Protein AF-A0A1N7G283-F1 (afdb_monomer_lite)

Organism: NCBI:txid588898

Foldseek 3Di:
DDDDDPPPPPPPPPPPDDQQWDWDQDPNWIKIWGQDPPRDIWIWTFPFKFQQLLVCQDPQFQWKQDPNAIWGWHQDPVVQWIFTADPPPGTPDIHHRRGGHPDIITGIGTDDDDDVCVVPPDPPDDDDD

Sequence (129 aa):
MASSDSHGATRHVEQSTLPEWRAYEIAGETIVAHNVPEGLVVCYRVVGATRNARALASSSVDAVLYDGTLVEPFYDDSTGAIRLQHTYAGIRGRLTPAEWLEESVVKLQRCERVSLSDHFGSMGGGHDV

Radius of gyration: 22.63 Å; chains: 1; bounding box: 58×62×77 Å

pLDDT: mean 80.33, std 20.77, range [36.19, 97.81]

Secondary structure (DSSP, 8-state):
-------------------SEEEEEETTEEEEEEE-GGG-EEEEEEEEEEEEGGGGGSTT-SEEEETTEEEEEEEETTTTEEEEEETTTEEEEEE-TT-EEEEEEEEEEEPP---THHHHSSS------

Structure (mmCIF, N/CA/C/O backbone):
data_AF-A0A1N7G283-F1
#
_entry.id   AF-A0A1N7G283-F1
#
loop_
_atom_site.group_PDB
_atom_site.id
_atom_site.type_symbol
_atom_site.label_atom_id
_atom_site.label_alt_id
_atom_site.label_comp_id
_atom_site.label_asym_id
_atom_site.label_entity_id
_atom_site.label_seq_id
_atom_site.pdbx_PDB_ins_code
_atom_site.Cartn_x
_atom_site.Cartn_y
_atom_site.Cartn_z
_atom_site.occupancy
_atom_site.B_iso_or_equiv
_atom_site.auth_seq_id
_atom_si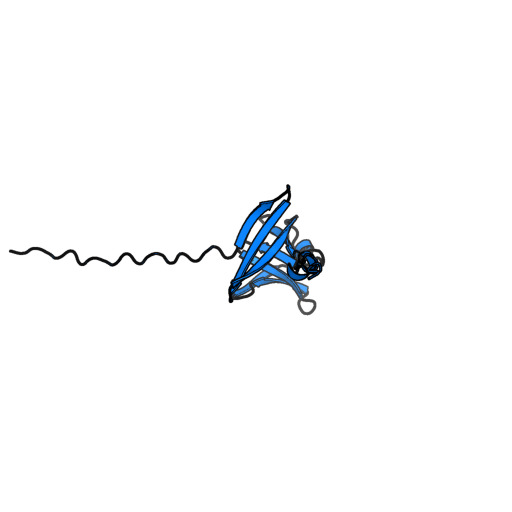te.auth_comp_id
_atom_site.auth_asym_id
_atom_site.auth_atom_id
_atom_site.pdbx_PDB_model_num
ATOM 1 N N . MET A 1 1 ? -39.066 -17.034 -47.993 1.00 42.97 1 MET A N 1
ATOM 2 C CA . MET A 1 1 ? -37.636 -17.312 -48.258 1.00 42.97 1 MET A CA 1
ATOM 3 C C . MET A 1 1 ? -36.972 -15.950 -48.416 1.00 42.97 1 MET A C 1
ATOM 5 O O . MET A 1 1 ? -37.371 -15.243 -49.321 1.00 42.97 1 MET A O 1
ATOM 9 N N . ALA A 1 2 ? -36.125 -15.434 -47.532 1.00 36.38 2 ALA A N 1
ATOM 10 C CA . ALA A 1 2 ? -35.159 -16.068 -46.646 1.00 36.38 2 ALA A CA 1
ATOM 11 C C . ALA A 1 2 ? -35.342 -15.637 -45.179 1.00 36.38 2 ALA A C 1
ATOM 13 O O . ALA A 1 2 ? -35.593 -14.469 -44.893 1.00 36.38 2 ALA A O 1
ATOM 14 N N . SER A 1 3 ? -35.217 -16.606 -44.274 1.00 36.19 3 SER A N 1
ATOM 15 C CA . SER A 1 3 ? -35.036 -16.386 -42.842 1.00 36.19 3 SER A CA 1
ATOM 16 C C . SER A 1 3 ? -33.540 -16.190 -42.619 1.00 36.19 3 SER A C 1
ATOM 18 O O . SER A 1 3 ? -32.769 -17.110 -42.873 1.00 36.19 3 SER A O 1
ATOM 20 N N . SER A 1 4 ? -33.119 -14.991 -42.223 1.00 43.72 4 SER A N 1
ATOM 21 C CA . SER A 1 4 ? -31.738 -14.770 -41.799 1.00 43.72 4 SER A CA 1
ATOM 22 C C . SER A 1 4 ? -31.601 -15.260 -40.367 1.00 43.72 4 SER A C 1
ATOM 24 O O . SER A 1 4 ? -32.114 -14.636 -39.439 1.00 43.72 4 SER A O 1
ATOM 26 N N . ASP A 1 5 ? -30.930 -16.400 -40.226 1.00 37.72 5 ASP A N 1
ATOM 27 C CA . ASP A 1 5 ? -30.502 -16.972 -38.960 1.00 37.72 5 ASP A CA 1
ATOM 28 C C . ASP A 1 5 ? -29.690 -15.945 -38.171 1.00 37.72 5 ASP A C 1
ATOM 30 O O . ASP A 1 5 ? -28.539 -15.630 -38.491 1.00 37.72 5 ASP A O 1
ATOM 34 N N . SER A 1 6 ? -30.303 -15.432 -37.107 1.00 40.34 6 SER A N 1
ATOM 35 C CA . SER A 1 6 ? -29.608 -14.765 -36.019 1.00 40.34 6 SER A CA 1
ATOM 36 C C . SER A 1 6 ? -28.694 -15.795 -35.364 1.00 40.34 6 SER A C 1
ATOM 38 O O . SER A 1 6 ? -29.109 -16.524 -34.461 1.00 40.34 6 SER A O 1
ATOM 40 N N . HIS A 1 7 ? -27.459 -15.887 -35.861 1.00 38.25 7 HIS A N 1
ATOM 41 C CA . HIS A 1 7 ? -26.394 -16.613 -35.194 1.00 38.25 7 HIS A CA 1
ATOM 42 C C . HIS A 1 7 ? -26.312 -16.083 -33.770 1.00 38.25 7 HIS A C 1
ATOM 44 O O . HIS A 1 7 ? -25.989 -14.915 -33.543 1.00 38.25 7 HIS A O 1
ATOM 50 N N . GLY A 1 8 ? -26.678 -16.953 -32.830 1.00 37.44 8 GLY A N 1
ATOM 51 C CA . GLY A 1 8 ? -26.496 -16.737 -31.414 1.00 37.44 8 GLY A CA 1
ATOM 52 C C . GLY A 1 8 ? -25.028 -16.449 -31.181 1.00 37.44 8 GLY A C 1
ATOM 53 O O . GLY A 1 8 ? -24.210 -17.362 -31.120 1.00 37.44 8 GLY A O 1
ATOM 54 N N . ALA A 1 9 ? -24.700 -15.164 -31.071 1.00 40.81 9 ALA A N 1
ATOM 55 C CA . ALA A 1 9 ? -23.499 -14.739 -30.400 1.00 40.81 9 ALA A CA 1
ATOM 56 C C . ALA A 1 9 ? -23.657 -15.254 -28.975 1.00 40.81 9 ALA A C 1
ATOM 58 O O . ALA A 1 9 ? -24.398 -14.687 -28.167 1.00 40.81 9 ALA A O 1
ATOM 59 N N . THR A 1 10 ? -23.038 -16.404 -28.715 1.00 42.12 10 THR A N 1
ATOM 60 C CA . THR A 1 10 ? -22.725 -16.887 -27.383 1.00 42.12 10 THR A CA 1
ATOM 61 C C . THR A 1 10 ? -22.279 -15.664 -26.610 1.00 42.12 10 THR A C 1
ATOM 63 O O . THR A 1 10 ? -21.260 -15.061 -26.949 1.00 42.12 10 THR A O 1
ATOM 66 N N . ARG A 1 11 ? -23.101 -15.219 -25.651 1.00 39.22 11 ARG A N 1
ATOM 67 C CA . ARG A 1 11 ? -22.697 -14.170 -24.726 1.00 39.22 11 ARG A CA 1
ATOM 68 C C . ARG A 1 11 ? -21.407 -14.690 -24.123 1.00 39.22 11 ARG A C 1
ATOM 70 O O . ARG A 1 11 ? -21.440 -15.661 -23.370 1.00 39.22 11 ARG A O 1
ATOM 77 N N . HIS A 1 12 ? -20.283 -14.105 -24.529 1.00 41.69 12 HIS A N 1
ATOM 78 C CA . HIS A 1 12 ? -19.065 -14.183 -23.757 1.00 41.69 12 HIS A CA 1
ATOM 79 C C . HIS A 1 12 ? -19.491 -13.694 -22.381 1.00 41.69 12 HIS A C 1
ATOM 81 O O . HIS A 1 12 ? -19.782 -12.515 -22.199 1.00 41.69 12 HIS A O 1
ATOM 87 N N . VAL A 1 13 ? -19.684 -14.638 -21.460 1.00 43.22 13 VAL A N 1
ATOM 88 C CA . VAL A 1 13 ? -19.774 -14.329 -20.045 1.00 43.22 13 VAL A CA 1
ATOM 89 C C . VAL A 1 13 ? -18.493 -13.564 -19.796 1.00 43.22 13 VAL A C 1
ATOM 91 O O . VAL A 1 13 ? -17.411 -14.137 -19.937 1.00 43.22 13 VAL A O 1
ATOM 94 N N . GLU A 1 14 ? -18.615 -12.258 -19.563 1.00 38.81 14 GLU A N 1
ATOM 95 C CA . GLU A 1 14 ? -17.535 -11.470 -19.009 1.00 38.81 14 GLU A CA 1
ATOM 96 C C . GLU A 1 14 ? -17.131 -12.211 -17.748 1.00 38.81 14 GLU A C 1
ATOM 98 O O . GLU A 1 14 ? -17.778 -12.156 -16.702 1.00 38.81 14 GLU A O 1
ATOM 103 N N . GLN A 1 15 ? -16.064 -12.982 -17.881 1.00 39.53 15 GLN A N 1
ATOM 104 C CA . GLN A 1 15 ? -15.283 -13.494 -16.789 1.00 39.53 15 GLN A CA 1
ATOM 105 C C . GLN A 1 15 ? -14.569 -12.262 -16.224 1.00 39.53 15 GLN A C 1
ATOM 107 O O . GLN A 1 15 ? -13.351 -12.159 -16.297 1.00 39.53 15 GLN A O 1
ATOM 112 N N . SER A 1 16 ? -15.337 -11.273 -15.743 1.00 44.62 16 SER A N 1
ATOM 113 C CA . SER A 1 16 ? -14.860 -10.131 -14.977 1.00 44.62 16 SER A CA 1
ATOM 114 C C . SER A 1 16 ? -14.417 -10.689 -13.638 1.00 44.62 16 SER A C 1
ATOM 116 O O . SER A 1 16 ? -15.144 -10.705 -12.646 1.00 44.62 16 SER A O 1
ATOM 118 N N . THR A 1 17 ? -13.230 -11.289 -13.711 1.00 53.56 17 THR A N 1
ATOM 119 C CA . THR A 1 17 ? -12.142 -11.254 -12.750 1.00 53.56 17 THR A CA 1
ATOM 120 C C . THR A 1 17 ? -12.534 -10.470 -11.514 1.00 53.56 17 THR A C 1
ATOM 122 O O . THR A 1 17 ? -12.722 -9.254 -11.574 1.00 53.56 17 THR A O 1
ATOM 125 N N . LEU A 1 18 ? -12.685 -11.174 -10.395 1.00 58.34 18 LEU A N 1
ATOM 126 C CA . LEU A 1 18 ? -12.843 -10.538 -9.095 1.00 58.34 18 LEU A CA 1
ATOM 127 C C . LEU A 1 18 ? -11.818 -9.398 -8.960 1.00 58.34 18 LEU A C 1
ATOM 129 O O . LEU A 1 18 ? -10.682 -9.565 -9.413 1.00 58.34 18 LEU A O 1
ATOM 133 N N . PRO A 1 19 ? -12.199 -8.252 -8.371 1.00 72.00 19 PRO A N 1
ATOM 134 C CA . PRO A 1 19 ? -11.253 -7.168 -8.156 1.00 72.00 19 PRO A CA 1
ATOM 135 C C . PRO A 1 19 ? -10.044 -7.694 -7.369 1.00 72.00 19 PRO A C 1
ATOM 137 O O . PRO A 1 19 ? -10.205 -8.538 -6.478 1.00 72.00 19 PRO A O 1
ATOM 140 N N . GLU A 1 20 ? -8.851 -7.207 -7.729 1.00 85.12 20 GLU A N 1
ATOM 141 C CA . GLU A 1 20 ? -7.560 -7.563 -7.114 1.00 85.12 20 GLU A CA 1
ATOM 142 C C . GLU A 1 20 ? -7.667 -7.544 -5.586 1.00 85.12 20 GLU A C 1
ATOM 144 O O . GLU A 1 20 ? -7.250 -8.477 -4.904 1.00 85.12 20 GLU A O 1
ATOM 149 N N . TRP A 1 21 ? -8.357 -6.542 -5.049 1.00 92.19 21 TRP A N 1
ATOM 150 C CA . TRP A 1 21 ? -8.636 -6.418 -3.631 1.00 92.19 21 TRP A CA 1
ATOM 151 C C . TRP A 1 21 ? -10.099 -6.053 -3.356 1.00 92.19 21 TRP A C 1
ATOM 153 O O . TRP A 1 21 ? -10.839 -5.589 -4.225 1.00 92.19 21 TRP A O 1
ATOM 163 N N . ARG A 1 22 ? -10.525 -6.258 -2.108 1.00 93.31 22 ARG A N 1
ATOM 164 C CA . ARG A 1 22 ? -11.807 -5.789 -1.562 1.00 93.31 22 ARG A CA 1
ATOM 165 C C . ARG A 1 22 ? -11.607 -5.222 -0.166 1.00 93.31 22 ARG A C 1
ATOM 167 O O . ARG A 1 22 ? -10.805 -5.752 0.595 1.00 93.31 22 ARG A O 1
ATOM 174 N N . ALA A 1 23 ? -12.351 -4.175 0.170 1.00 94.06 23 ALA A N 1
ATOM 175 C CA . ALA A 1 23 ? -12.374 -3.614 1.516 1.00 94.06 23 ALA A CA 1
ATOM 176 C C . ALA A 1 23 ? -13.600 -4.105 2.297 1.00 94.06 23 ALA A C 1
ATOM 178 O O . ALA A 1 23 ? -14.687 -4.249 1.736 1.00 94.06 23 ALA A O 1
ATOM 179 N N . TYR A 1 24 ? -13.413 -4.323 3.592 1.00 94.38 24 TYR A N 1
ATOM 180 C CA . TYR A 1 24 ? -14.433 -4.740 4.544 1.00 94.38 24 TYR A CA 1
ATOM 181 C C . TYR A 1 24 ? -14.332 -3.879 5.794 1.00 94.38 24 TYR A C 1
ATOM 183 O O . TYR A 1 24 ? -13.233 -3.554 6.238 1.00 94.38 24 TYR A O 1
ATOM 191 N N . GLU A 1 25 ? -15.473 -3.550 6.384 1.00 96.25 25 GLU A N 1
ATOM 192 C CA . GLU A 1 25 ? -15.527 -2.954 7.713 1.00 96.25 25 GLU A CA 1
ATOM 193 C C . GLU A 1 25 ? -15.807 -4.060 8.733 1.00 96.25 25 GLU A C 1
ATOM 195 O O . GLU A 1 25 ? -16.823 -4.751 8.651 1.00 96.25 25 GLU A O 1
ATOM 200 N N . ILE A 1 26 ? -14.876 -4.275 9.660 1.00 91.19 26 ILE A N 1
ATOM 201 C CA . ILE A 1 26 ? -14.942 -5.346 10.656 1.00 91.19 26 ILE A CA 1
ATOM 202 C C . ILE A 1 26 ? -14.557 -4.751 12.005 1.00 91.19 26 ILE A C 1
ATOM 204 O O . ILE A 1 26 ? -13.449 -4.251 12.170 1.00 91.19 26 ILE A O 1
ATOM 208 N N . ALA A 1 27 ? -15.475 -4.801 12.974 1.00 90.50 27 ALA A N 1
ATOM 209 C CA . ALA A 1 27 ? -15.253 -4.307 14.337 1.00 90.50 27 ALA A CA 1
ATOM 210 C C . ALA A 1 27 ? -14.720 -2.854 14.412 1.00 90.50 27 ALA A C 1
ATOM 212 O O . ALA A 1 27 ? -13.935 -2.522 15.296 1.00 90.50 27 ALA A O 1
ATOM 213 N N . GLY A 1 28 ? -15.154 -1.987 13.488 1.00 91.75 28 GLY A N 1
ATOM 214 C CA . GLY A 1 28 ? -14.727 -0.583 13.417 1.00 91.75 28 GLY A CA 1
ATOM 215 C C . GLY A 1 28 ? -13.378 -0.355 12.726 1.00 91.75 28 GLY A C 1
ATOM 216 O O . GLY A 1 28 ? -12.890 0.772 12.700 1.00 91.75 28 GLY A O 1
ATOM 217 N N . GLU A 1 29 ? -12.776 -1.397 12.151 1.00 93.94 29 GLU A N 1
ATOM 218 C CA . GLU A 1 29 ? -11.564 -1.303 11.342 1.00 93.94 29 GLU A CA 1
ATOM 219 C C . GLU A 1 29 ? -11.867 -1.565 9.867 1.00 93.94 29 GLU A C 1
ATOM 221 O O . GLU A 1 29 ? -12.709 -2.396 9.522 1.00 93.94 29 GLU A O 1
ATOM 226 N N . THR A 1 30 ? -11.138 -0.890 8.978 1.00 96.38 30 THR A N 1
ATOM 227 C CA . THR A 1 30 ? -11.169 -1.201 7.547 1.00 96.38 30 THR A CA 1
ATOM 228 C C . THR A 1 30 ? -10.068 -2.201 7.213 1.00 96.38 30 THR A C 1
ATOM 230 O O . THR A 1 30 ? -8.878 -1.906 7.359 1.00 96.38 30 THR A O 1
ATOM 233 N N . ILE A 1 31 ? -10.476 -3.374 6.736 1.00 96.06 31 ILE A N 1
ATOM 234 C CA . ILE A 1 31 ? -9.602 -4.455 6.289 1.00 96.06 31 ILE A CA 1
ATOM 235 C C . ILE A 1 31 ? -9.645 -4.547 4.768 1.00 96.06 31 ILE A C 1
ATOM 237 O O . ILE A 1 31 ? -10.713 -4.658 4.176 1.00 96.06 31 ILE A O 1
ATOM 241 N N . VAL A 1 32 ? -8.480 -4.538 4.133 1.00 95.00 32 VAL A N 1
ATOM 242 C CA . VAL A 1 32 ? -8.306 -4.759 2.697 1.00 95.00 32 VAL A CA 1
ATOM 243 C C . VAL A 1 32 ? -7.832 -6.191 2.483 1.00 95.00 32 VAL A C 1
ATOM 245 O O . VAL A 1 32 ? -6.736 -6.551 2.902 1.00 95.00 32 VAL A O 1
ATOM 248 N N . ALA A 1 33 ? -8.652 -7.014 1.838 1.00 93.06 33 ALA A N 1
ATOM 249 C CA . ALA A 1 33 ? -8.282 -8.358 1.418 1.00 93.06 33 ALA A CA 1
ATOM 250 C C . ALA A 1 33 ? -7.801 -8.325 -0.033 1.00 93.06 33 ALA A C 1
ATOM 252 O O . ALA A 1 33 ? -8.562 -7.960 -0.927 1.00 93.06 33 ALA A O 1
ATOM 253 N N . HIS A 1 34 ? -6.556 -8.722 -0.253 1.00 90.94 34 HIS A N 1
ATOM 254 C CA . HIS A 1 34 ? -5.917 -8.854 -1.554 1.00 90.94 34 HIS A CA 1
ATOM 255 C C . HIS A 1 34 ? -5.933 -10.323 -1.974 1.00 90.94 34 HIS A C 1
ATOM 257 O O . HIS A 1 34 ? -5.402 -11.185 -1.266 1.00 90.94 34 HIS A O 1
ATOM 263 N N . ASN A 1 35 ? -6.544 -10.605 -3.121 1.00 84.50 35 ASN A N 1
ATOM 264 C CA . ASN A 1 35 ? -6.522 -11.923 -3.733 1.00 84.50 35 ASN A CA 1
ATOM 265 C C . ASN A 1 35 ? -5.191 -12.106 -4.457 1.00 84.50 35 ASN A C 1
ATOM 267 O O . ASN A 1 35 ? -4.928 -11.432 -5.449 1.00 84.50 35 ASN A O 1
ATOM 271 N N . VAL A 1 36 ? -4.379 -13.047 -3.992 1.00 79.19 36 VAL A N 1
ATOM 272 C CA . VAL A 1 36 ? -3.173 -13.460 -4.711 1.00 79.19 36 VAL A CA 1
ATOM 273 C C . VAL A 1 36 ? -3.461 -14.770 -5.469 1.00 79.19 36 VAL A C 1
ATOM 275 O O . VAL A 1 36 ? -4.377 -15.515 -5.099 1.00 79.19 36 VAL A O 1
ATOM 278 N N . PRO A 1 37 ? -2.725 -15.078 -6.553 1.00 72.44 37 PRO A N 1
ATOM 279 C CA . PRO A 1 37 ? -2.791 -16.362 -7.233 1.00 72.44 37 PRO A CA 1
ATOM 280 C C . PRO A 1 37 ? -2.625 -17.530 -6.257 1.00 72.44 37 PRO A C 1
ATOM 282 O O . PRO A 1 37 ? -2.111 -17.375 -5.151 1.00 72.44 37 PRO A O 1
ATOM 285 N N . GLU A 1 38 ? -3.071 -18.709 -6.690 1.00 72.56 38 GLU A N 1
ATOM 286 C CA . GLU A 1 38 ? -3.063 -19.944 -5.886 1.00 72.56 38 GLU A CA 1
ATOM 287 C C . GLU A 1 38 ? -4.080 -19.954 -4.729 1.00 72.56 38 GLU A C 1
ATOM 289 O O . GLU A 1 38 ? -4.010 -20.788 -3.829 1.00 72.56 38 GLU A O 1
ATOM 294 N N . GLY A 1 39 ? -5.079 -19.065 -4.773 1.00 65.62 39 GLY A N 1
ATOM 295 C CA . GLY A 1 39 ? -6.211 -19.078 -3.839 1.00 65.62 39 GLY A CA 1
ATOM 296 C C . GLY A 1 39 ? -5.862 -18.592 -2.432 1.00 65.62 39 GLY A C 1
ATOM 297 O O . GLY A 1 39 ? -6.631 -18.814 -1.497 1.00 65.62 39 GLY A O 1
ATOM 298 N N . LEU A 1 40 ? -4.713 -17.937 -2.270 1.00 78.50 40 LEU A N 1
ATOM 299 C CA . LEU A 1 40 ? -4.331 -17.296 -1.022 1.00 78.50 40 LEU A CA 1
ATOM 300 C C . LEU A 1 40 ? -4.931 -15.883 -0.949 1.00 78.50 40 LEU A C 1
ATOM 302 O O . LEU A 1 40 ? -5.149 -15.208 -1.956 1.00 78.50 40 LEU A O 1
ATOM 306 N N . VAL A 1 41 ? -5.186 -15.423 0.273 1.00 86.81 41 VAL A N 1
ATOM 307 C CA . VAL A 1 41 ? -5.658 -14.063 0.547 1.00 86.81 41 VAL A CA 1
ATOM 308 C C . VAL A 1 41 ? -4.701 -13.423 1.538 1.00 86.81 41 VAL A C 1
ATOM 310 O O . 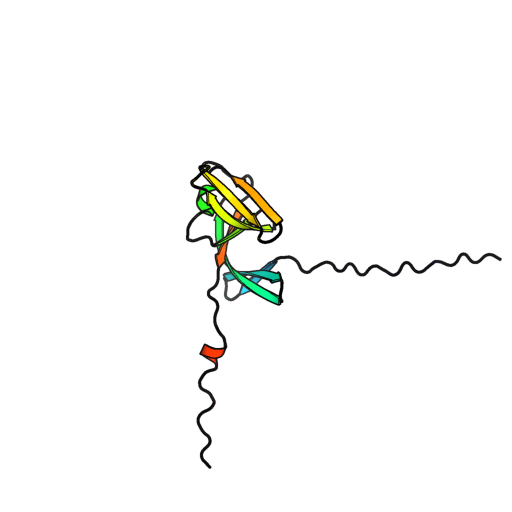VAL A 1 41 ? -4.392 -14.006 2.581 1.00 86.81 41 VAL A O 1
ATOM 313 N N . VAL A 1 42 ? -4.223 -12.226 1.209 1.00 89.56 42 VAL A N 1
ATOM 314 C CA . VAL A 1 42 ? -3.448 -11.392 2.129 1.00 89.56 42 VAL A CA 1
ATOM 315 C C . VAL A 1 42 ? -4.354 -10.289 2.647 1.00 89.56 42 VAL A C 1
ATOM 317 O O . VAL A 1 42 ? -4.939 -9.545 1.867 1.00 89.56 42 VAL A O 1
ATOM 320 N N . CYS A 1 43 ? -4.470 -10.180 3.965 1.00 93.44 43 CYS A N 1
ATOM 321 C CA . CYS A 1 43 ? -5.251 -9.127 4.597 1.00 93.44 43 CYS A CA 1
ATOM 322 C C . CYS A 1 43 ? -4.337 -8.010 5.085 1.00 93.44 43 CYS A C 1
ATOM 324 O O . CYS A 1 43 ? -3.258 -8.260 5.628 1.00 93.44 43 CYS A O 1
ATOM 326 N N . TYR A 1 44 ? -4.817 -6.785 4.939 1.00 95.31 44 TYR A N 1
ATOM 327 C CA . TYR A 1 44 ? -4.188 -5.594 5.468 1.00 95.31 44 TYR A CA 1
ATOM 328 C C . TYR A 1 44 ? -5.195 -4.774 6.262 1.00 95.31 44 TYR A C 1
ATOM 330 O O . TYR A 1 44 ? -6.369 -4.707 5.911 1.00 95.31 44 TYR A O 1
ATOM 338 N N . ARG A 1 45 ? -4.723 -4.086 7.291 1.00 96.38 45 ARG A N 1
ATOM 339 C CA . ARG A 1 45 ? -5.450 -3.048 8.011 1.00 96.38 45 ARG A CA 1
ATOM 340 C C . ARG A 1 45 ? -5.125 -1.688 7.406 1.00 96.38 45 ARG A C 1
ATOM 342 O O . ARG A 1 45 ? -3.960 -1.381 7.157 1.00 96.38 45 ARG A O 1
ATOM 349 N N . VAL A 1 46 ? -6.135 -0.842 7.228 1.00 96.62 46 VAL A N 1
ATOM 350 C CA . VAL A 1 46 ? -5.918 0.572 6.899 1.00 96.62 46 VAL A CA 1
ATOM 351 C C . VAL A 1 46 ? -5.360 1.299 8.123 1.00 96.62 46 VAL A C 1
ATOM 353 O O . VAL A 1 46 ? -6.013 1.371 9.160 1.00 96.62 46 VAL A O 1
ATOM 356 N N . VAL A 1 47 ? -4.160 1.868 7.995 1.00 96.44 47 VAL A N 1
ATOM 357 C CA . VAL A 1 47 ? -3.475 2.612 9.077 1.00 96.44 47 VAL A CA 1
ATOM 358 C C . VAL A 1 47 ? -3.457 4.126 8.849 1.00 96.44 47 VAL A C 1
ATOM 360 O O . VAL A 1 47 ? -2.836 4.885 9.593 1.00 96.44 47 VAL A O 1
ATOM 363 N N . GLY A 1 48 ? -4.131 4.588 7.798 1.00 96.00 48 GLY A N 1
ATOM 364 C CA . GLY A 1 48 ? -4.343 5.999 7.490 1.00 96.00 48 GLY A CA 1
ATOM 365 C C . GLY A 1 48 ? -4.168 6.296 6.007 1.00 96.00 48 GLY A C 1
ATOM 366 O O . GLY A 1 48 ? -4.038 5.391 5.190 1.00 96.00 48 GLY A O 1
ATOM 367 N N . ALA A 1 49 ? -4.123 7.577 5.662 1.00 96.81 49 ALA A N 1
ATOM 368 C CA . ALA A 1 49 ? -3.860 8.038 4.305 1.00 96.81 49 ALA A CA 1
ATOM 369 C C . ALA A 1 49 ? -2.875 9.211 4.325 1.00 96.81 49 ALA A C 1
ATOM 371 O O . ALA A 1 49 ? -2.716 9.881 5.348 1.00 96.81 49 ALA A O 1
ATOM 372 N N . THR A 1 50 ? -2.171 9.439 3.221 1.00 97.19 50 THR A N 1
ATOM 373 C CA . THR A 1 50 ? -1.204 10.535 3.115 1.00 97.19 50 THR A CA 1
ATOM 374 C C . THR A 1 50 ? -1.016 10.979 1.673 1.00 97.19 50 THR A C 1
ATOM 376 O O . THR A 1 50 ? -1.116 10.180 0.748 1.00 97.19 50 THR A O 1
ATOM 379 N N . ARG A 1 51 ? -0.685 12.257 1.493 1.00 97.12 51 ARG A N 1
ATOM 380 C CA . ARG A 1 51 ? -0.201 12.807 0.219 1.00 97.12 51 ARG A CA 1
ATOM 381 C C . ARG A 1 51 ? 1.322 12.912 0.171 1.00 97.12 51 ARG A C 1
ATOM 383 O O . ARG A 1 51 ? 1.882 13.207 -0.872 1.00 97.12 51 ARG A O 1
ATOM 390 N N . ASN A 1 52 ? 2.006 12.708 1.295 1.00 96.56 52 ASN A N 1
ATOM 391 C CA . ASN A 1 52 ? 3.459 12.813 1.365 1.00 96.56 52 ASN A CA 1
ATOM 392 C C . ASN A 1 52 ? 4.094 11.492 0.917 1.00 96.56 52 ASN A C 1
ATOM 394 O O . ASN A 1 52 ? 3.975 10.491 1.631 1.00 96.56 52 ASN A O 1
ATOM 398 N N . ALA A 1 53 ? 4.809 11.505 -0.211 1.00 95.38 53 ALA A N 1
ATOM 399 C CA . ALA A 1 53 ? 5.448 10.314 -0.765 1.00 95.38 53 ALA A CA 1
ATOM 400 C C . ALA A 1 53 ? 6.411 9.650 0.232 1.00 95.38 53 ALA A C 1
ATOM 402 O O . ALA A 1 53 ? 6.418 8.427 0.359 1.00 95.38 53 ALA A O 1
ATOM 403 N N . ARG A 1 54 ? 7.161 10.435 1.023 1.00 94.62 54 ARG A N 1
ATOM 404 C CA . ARG A 1 54 ? 8.100 9.912 2.035 1.00 94.62 54 ARG A CA 1
ATOM 405 C C . ARG A 1 54 ? 7.436 8.997 3.050 1.00 94.62 54 ARG A C 1
ATOM 407 O O . ARG A 1 54 ? 8.050 8.042 3.509 1.00 94.62 54 ARG A O 1
ATOM 414 N N . ALA A 1 55 ? 6.194 9.299 3.414 1.00 94.81 55 ALA A N 1
ATOM 415 C CA . ALA A 1 55 ? 5.468 8.527 4.408 1.00 94.81 55 ALA A CA 1
ATOM 416 C C . ALA A 1 55 ? 5.043 7.141 3.893 1.00 94.81 55 ALA A C 1
ATOM 418 O O . ALA A 1 55 ? 4.669 6.303 4.710 1.00 94.81 55 ALA A O 1
ATOM 419 N N . LEU A 1 56 ? 5.106 6.894 2.578 1.00 94.56 56 LEU A N 1
ATOM 420 C CA . LEU A 1 56 ? 4.778 5.597 1.988 1.00 94.56 56 LEU A CA 1
ATOM 421 C C . LEU A 1 56 ? 5.883 4.563 2.222 1.00 94.56 56 LEU A C 1
ATOM 423 O O . LEU A 1 56 ? 5.572 3.405 2.431 1.00 94.56 56 LEU A O 1
ATOM 427 N N . ALA A 1 57 ? 7.154 4.972 2.266 1.00 90.25 57 ALA A N 1
ATOM 428 C CA . ALA A 1 57 ? 8.287 4.071 2.517 1.00 90.25 57 ALA A CA 1
ATOM 429 C C . ALA A 1 57 ? 8.607 3.887 4.020 1.00 90.25 57 ALA A C 1
ATOM 431 O O . ALA A 1 57 ? 9.734 3.564 4.392 1.00 90.25 57 ALA A O 1
ATOM 432 N N . SER A 1 58 ? 7.643 4.159 4.904 1.00 90.62 58 SER A N 1
ATOM 433 C CA . SER A 1 58 ? 7.791 3.935 6.346 1.00 90.62 58 SER A CA 1
ATOM 434 C C . SER A 1 58 ? 7.704 2.444 6.668 1.00 90.62 58 SER A C 1
ATOM 436 O O . SER A 1 58 ? 6.879 1.744 6.097 1.00 90.62 58 SER A O 1
ATOM 438 N N . SER A 1 59 ? 8.450 1.980 7.674 1.00 87.06 59 SER A N 1
ATOM 439 C CA . SER A 1 59 ? 8.374 0.598 8.182 1.00 87.06 59 SER A CA 1
ATOM 440 C C . SER A 1 59 ? 6.997 0.185 8.718 1.00 87.06 59 SER A C 1
ATOM 442 O O . SER A 1 59 ? 6.765 -0.991 8.962 1.00 87.06 59 SER A O 1
ATOM 444 N N . SER A 1 60 ? 6.094 1.143 8.936 1.00 90.12 60 SER A N 1
ATOM 445 C CA . SER A 1 60 ? 4.709 0.896 9.362 1.00 90.12 60 SER A CA 1
ATOM 446 C C . SER A 1 60 ? 3.735 0.663 8.198 1.00 90.12 60 SER A C 1
ATOM 448 O O . SER A 1 60 ? 2.536 0.513 8.428 1.00 90.12 60 SER A O 1
ATOM 450 N N . VAL A 1 61 ? 4.229 0.693 6.957 1.00 95.69 61 VAL A N 1
ATOM 451 C CA . VAL A 1 61 ? 3.441 0.590 5.728 1.00 95.69 61 VAL A CA 1
ATOM 452 C C . VAL A 1 61 ? 3.977 -0.576 4.911 1.00 95.69 61 VAL A C 1
ATOM 454 O O . VAL A 1 61 ? 5.081 -0.511 4.383 1.00 95.69 61 VAL A O 1
ATOM 457 N N . ASP A 1 62 ? 3.177 -1.629 4.794 1.00 96.00 62 ASP A N 1
ATOM 458 C CA . ASP A 1 62 ? 3.530 -2.824 4.023 1.00 96.00 62 ASP A CA 1
ATOM 459 C C . ASP A 1 62 ? 3.023 -2.733 2.581 1.00 96.00 62 ASP A C 1
ATOM 461 O O . ASP A 1 62 ? 3.621 -3.281 1.661 1.00 96.00 62 ASP A O 1
ATOM 465 N N . ALA A 1 63 ? 1.906 -2.035 2.374 1.00 96.38 63 ALA A N 1
ATOM 466 C CA . ALA A 1 63 ? 1.326 -1.801 1.061 1.00 96.38 63 ALA A CA 1
ATOM 467 C C . ALA A 1 63 ? 0.564 -0.475 1.032 1.00 96.38 63 ALA A C 1
ATOM 469 O O . ALA A 1 63 ? 0.281 0.139 2.065 1.00 96.38 63 ALA A O 1
ATOM 470 N N . VAL A 1 64 ? 0.205 -0.028 -0.163 1.00 96.75 64 VAL A N 1
ATOM 471 C CA . VAL A 1 64 ? -0.622 1.157 -0.367 1.00 96.75 64 VAL A CA 1
ATOM 472 C C . VAL A 1 64 ? -1.646 0.931 -1.470 1.00 96.75 64 VAL A C 1
ATOM 474 O O . VAL A 1 64 ? -1.392 0.175 -2.406 1.00 96.75 64 VAL A O 1
ATOM 477 N N . LEU A 1 65 ? -2.793 1.610 -1.377 1.00 94.94 65 LEU A N 1
ATOM 478 C CA . LEU A 1 65 ? -3.717 1.735 -2.508 1.00 94.94 65 LEU A CA 1
ATOM 479 C C . LEU A 1 65 ? -3.351 2.983 -3.303 1.00 94.94 65 LEU A C 1
ATOM 481 O O . LEU A 1 65 ? -3.636 4.102 -2.873 1.00 94.94 65 LEU A O 1
ATOM 485 N N . TYR A 1 66 ? -2.709 2.768 -4.446 1.00 93.31 66 TYR A N 1
ATOM 486 C CA . TYR A 1 66 ? -2.271 3.802 -5.375 1.00 93.31 66 TYR A CA 1
ATOM 487 C C . TYR A 1 66 ? -3.042 3.647 -6.685 1.00 93.31 66 TYR A C 1
ATOM 489 O O . TYR A 1 66 ? -2.970 2.591 -7.313 1.00 93.31 66 TYR A O 1
ATOM 497 N N . ASP A 1 67 ? -3.825 4.659 -7.062 1.00 89.69 67 ASP A N 1
ATOM 498 C CA . ASP A 1 67 ? -4.705 4.642 -8.242 1.00 89.69 67 ASP A CA 1
ATOM 499 C C . ASP A 1 67 ? -5.568 3.370 -8.329 1.00 89.69 67 ASP A C 1
ATOM 501 O O . ASP A 1 67 ? -5.684 2.713 -9.365 1.00 89.69 67 ASP A O 1
ATOM 505 N N . GLY A 1 68 ? -6.119 2.957 -7.183 1.00 88.69 68 GLY A N 1
ATOM 506 C CA . GLY A 1 68 ? -6.949 1.755 -7.061 1.00 88.69 68 GLY A CA 1
ATOM 507 C C . GLY A 1 68 ? -6.200 0.423 -7.199 1.00 88.69 68 GLY A C 1
ATOM 508 O O . GLY A 1 68 ? -6.841 -0.623 -7.161 1.00 88.69 68 GLY A O 1
ATOM 509 N N . THR A 1 69 ? -4.873 0.437 -7.326 1.00 91.00 69 THR A N 1
ATOM 510 C CA . THR A 1 69 ? -4.014 -0.756 -7.380 1.00 91.00 69 THR A CA 1
ATOM 511 C C . THR A 1 69 ? -3.318 -0.955 -6.035 1.00 91.00 69 THR A C 1
ATOM 513 O O . THR A 1 69 ? -2.884 0.025 -5.420 1.00 91.00 69 THR A O 1
ATOM 516 N N . LEU A 1 70 ? -3.169 -2.200 -5.578 1.00 93.75 70 LEU A N 1
ATOM 517 C CA . LEU A 1 70 ? -2.398 -2.484 -4.372 1.00 93.75 70 LEU A CA 1
ATOM 518 C C . LEU A 1 70 ? -0.922 -2.650 -4.736 1.00 93.75 70 LEU A C 1
ATOM 520 O O . LEU A 1 70 ? -0.542 -3.480 -5.555 1.00 93.75 70 LEU A O 1
ATOM 524 N N . VAL A 1 71 ? -0.067 -1.824 -4.145 1.00 95.00 71 VAL A N 1
ATOM 525 C CA . VAL A 1 71 ? 1.368 -1.813 -4.453 1.00 95.00 71 VAL A CA 1
ATOM 526 C C . VAL A 1 71 ? 2.196 -1.743 -3.183 1.00 95.00 71 VAL A C 1
ATOM 528 O O . VAL A 1 71 ? 1.787 -1.149 -2.189 1.00 95.00 71 VAL A O 1
ATOM 531 N N . GLU A 1 72 ? 3.380 -2.334 -3.224 1.00 95.44 72 GLU A N 1
ATOM 532 C CA . GLU A 1 72 ? 4.349 -2.320 -2.135 1.00 95.44 72 GLU A CA 1
ATOM 533 C C . GLU A 1 72 ? 5.313 -1.143 -2.350 1.00 95.44 72 GLU A C 1
ATOM 535 O O . GLU A 1 72 ? 5.996 -1.079 -3.384 1.00 95.44 72 GLU A O 1
ATOM 540 N N . PRO A 1 73 ? 5.346 -0.162 -1.432 1.00 96.12 73 PRO A N 1
ATOM 541 C CA . PRO A 1 73 ? 6.306 0.925 -1.491 1.00 96.12 73 PRO A CA 1
ATOM 542 C C . PRO A 1 73 ? 7.657 0.481 -0.920 1.00 96.12 73 PRO A C 1
ATOM 544 O O . PRO A 1 73 ? 7.729 -0.095 0.161 1.00 96.12 73 PRO A O 1
ATOM 547 N N . PHE A 1 74 ? 8.753 0.826 -1.589 1.00 94.12 74 PHE A N 1
ATOM 548 C CA . PHE A 1 74 ? 10.089 0.691 -1.008 1.00 94.12 74 PHE A CA 1
ATOM 549 C C . PHE A 1 74 ? 10.993 1.853 -1.399 1.00 94.12 74 PHE A C 1
ATOM 551 O O . PHE A 1 74 ? 10.888 2.414 -2.494 1.00 94.12 74 PHE A O 1
ATOM 558 N N . TYR A 1 75 ? 11.886 2.227 -0.485 1.00 94.69 75 TYR A N 1
ATOM 559 C CA . TYR A 1 75 ? 12.921 3.213 -0.758 1.00 94.69 75 TYR A CA 1
ATOM 560 C C . TYR A 1 75 ? 14.119 2.530 -1.411 1.00 94.69 75 TYR A C 1
ATOM 562 O O . TYR A 1 75 ? 14.661 1.560 -0.890 1.00 94.69 75 TYR A O 1
ATOM 570 N N . ASP A 1 76 ? 14.511 3.027 -2.574 1.00 94.19 76 ASP A N 1
ATOM 571 C CA . ASP A 1 76 ? 15.682 2.565 -3.298 1.00 94.19 76 ASP A CA 1
ATOM 572 C C . ASP A 1 76 ? 16.859 3.500 -3.009 1.00 94.19 76 ASP A C 1
ATOM 574 O O . ASP A 1 76 ? 16.987 4.560 -3.629 1.00 94.19 76 ASP A O 1
ATOM 578 N N . ASP A 1 77 ? 17.734 3.083 -2.091 1.00 92.38 77 ASP A N 1
ATOM 579 C CA . ASP A 1 77 ? 18.923 3.838 -1.673 1.00 92.38 77 ASP A CA 1
ATOM 580 C C . ASP A 1 77 ? 19.862 4.173 -2.837 1.00 92.38 77 ASP A C 1
ATOM 582 O O . ASP A 1 77 ? 20.524 5.211 -2.823 1.00 92.38 77 ASP A O 1
ATOM 586 N N . SER A 1 78 ? 19.908 3.326 -3.872 1.00 94.06 78 SER A N 1
ATOM 587 C CA . SER A 1 78 ? 20.803 3.531 -5.014 1.00 94.06 78 SER A CA 1
ATOM 588 C C . SER A 1 78 ? 20.372 4.702 -5.891 1.00 94.06 78 SER A C 1
ATOM 590 O O . SER A 1 78 ? 21.204 5.339 -6.536 1.00 94.06 78 SER A O 1
ATOM 592 N N . THR A 1 79 ? 19.072 5.004 -5.909 1.00 93.62 79 THR A N 1
ATOM 593 C CA . THR A 1 79 ? 18.529 6.082 -6.731 1.00 93.62 79 THR A CA 1
ATOM 594 C C . THR A 1 79 ? 17.858 7.203 -5.947 1.00 93.62 79 THR A C 1
ATOM 596 O O . THR A 1 79 ? 17.449 8.195 -6.551 1.00 93.62 79 THR A O 1
ATOM 599 N N . GLY A 1 80 ? 17.736 7.065 -4.625 1.00 94.50 80 GLY A N 1
ATOM 600 C CA . GLY A 1 80 ? 17.077 8.031 -3.747 1.00 94.50 80 GLY A CA 1
ATOM 601 C C . GLY A 1 80 ? 15.578 8.189 -4.011 1.00 94.50 80 GLY A C 1
ATOM 602 O O . GLY A 1 80 ? 15.007 9.237 -3.709 1.00 94.50 80 GLY A O 1
ATOM 603 N N . ALA A 1 81 ? 14.942 7.185 -4.620 1.00 96.38 81 ALA A N 1
ATOM 604 C CA . ALA A 1 81 ? 13.547 7.236 -5.049 1.00 96.38 81 ALA A CA 1
ATOM 605 C C . ALA A 1 81 ? 12.685 6.227 -4.286 1.00 96.38 81 ALA A C 1
ATOM 607 O O . ALA A 1 81 ? 13.159 5.178 -3.859 1.00 96.38 81 ALA A O 1
ATOM 608 N N . ILE A 1 82 ? 11.394 6.522 -4.174 1.00 97.00 82 ILE A N 1
ATOM 609 C CA . ILE A 1 82 ? 10.394 5.594 -3.647 1.00 97.00 82 ILE A CA 1
ATOM 610 C C . ILE A 1 82 ? 9.756 4.897 -4.837 1.00 97.00 82 ILE A C 1
ATOM 612 O O . ILE A 1 82 ? 9.192 5.549 -5.716 1.00 97.00 82 ILE A O 1
ATOM 616 N N . ARG A 1 83 ? 9.870 3.575 -4.897 1.00 96.25 83 ARG A N 1
ATOM 617 C CA . ARG A 1 83 ? 9.270 2.762 -5.953 1.00 96.25 83 ARG A CA 1
ATOM 618 C C . ARG A 1 83 ? 7.995 2.127 -5.429 1.00 96.25 83 ARG A C 1
ATOM 620 O O . ARG A 1 83 ? 7.963 1.643 -4.305 1.00 96.25 83 ARG A O 1
ATOM 627 N N . LEU A 1 84 ? 6.963 2.136 -6.263 1.00 96.00 84 LEU A N 1
ATOM 628 C CA . LEU A 1 84 ? 5.692 1.476 -6.003 1.00 96.00 84 LEU A CA 1
ATOM 629 C C . LEU A 1 84 ? 5.618 0.238 -6.887 1.00 96.00 84 LEU A C 1
ATOM 631 O O . LEU A 1 84 ? 5.532 0.361 -8.112 1.00 96.00 84 LEU A O 1
ATOM 635 N N . GLN A 1 85 ? 5.696 -0.944 -6.288 1.00 95.00 85 GLN A N 1
ATOM 636 C CA . GLN A 1 85 ? 5.754 -2.203 -7.017 1.00 95.00 85 GLN A CA 1
ATOM 637 C C . GLN A 1 85 ? 4.459 -2.986 -6.864 1.00 95.00 85 GLN A C 1
ATOM 639 O O . GLN A 1 85 ? 4.039 -3.322 -5.766 1.00 95.00 85 GLN A O 1
ATOM 644 N N . HIS A 1 86 ? 3.835 -3.300 -7.993 1.00 92.44 86 HIS A N 1
ATOM 645 C CA . HIS A 1 86 ? 2.772 -4.287 -8.051 1.00 92.44 86 HIS A CA 1
ATOM 646 C C . HIS A 1 86 ? 3.388 -5.678 -8.180 1.00 92.44 86 HIS A C 1
ATOM 648 O O . HIS A 1 86 ? 4.299 -5.886 -8.990 1.00 92.44 86 HIS A O 1
ATOM 654 N N . THR A 1 87 ? 2.847 -6.645 -7.441 1.00 84.31 87 THR A N 1
ATOM 655 C CA . THR A 1 87 ? 3.378 -8.012 -7.362 1.00 84.31 87 THR A CA 1
ATOM 656 C C . THR A 1 87 ? 3.511 -8.681 -8.736 1.00 84.31 87 THR A C 1
ATOM 658 O O . THR A 1 87 ? 4.480 -9.398 -8.973 1.00 84.31 87 THR A O 1
ATOM 661 N N . TYR A 1 88 ? 2.593 -8.404 -9.672 1.00 83.31 88 TYR A N 1
ATOM 662 C CA . TYR A 1 88 ? 2.559 -9.063 -10.993 1.00 83.31 88 TYR A CA 1
ATOM 663 C C . TYR A 1 88 ? 2.832 -8.143 -12.184 1.00 83.31 88 TYR A C 1
ATOM 665 O O . TYR A 1 88 ? 3.140 -8.615 -13.272 1.00 83.31 88 TYR A O 1
ATOM 673 N N . ALA A 1 89 ? 2.703 -6.829 -12.001 1.00 84.75 89 A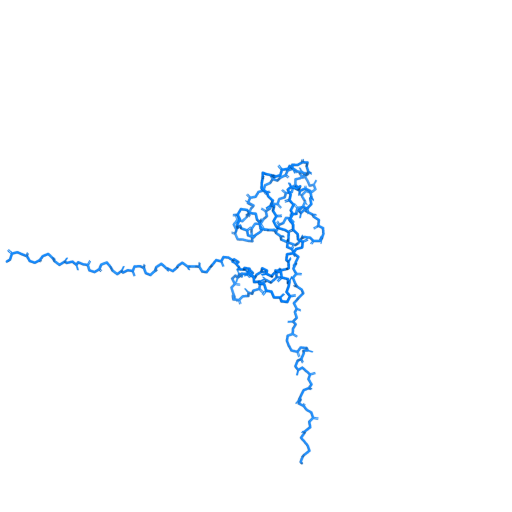LA A N 1
ATOM 674 C CA . ALA A 1 89 ? 2.754 -5.851 -13.096 1.00 84.75 89 ALA A CA 1
ATOM 675 C C . ALA A 1 89 ? 4.030 -5.000 -13.050 1.00 84.75 89 ALA A C 1
ATOM 677 O O . ALA A 1 89 ? 4.202 -4.098 -13.866 1.00 84.75 89 ALA A O 1
ATOM 678 N N . GLY A 1 90 ? 4.923 -5.286 -12.097 1.00 90.62 90 GLY A N 1
ATOM 679 C CA . GLY A 1 90 ? 6.174 -4.566 -11.919 1.00 90.62 90 GLY A CA 1
ATOM 680 C C . GLY A 1 90 ? 5.974 -3.184 -11.303 1.00 90.62 90 GLY A C 1
ATOM 681 O O . GLY A 1 90 ? 5.074 -2.961 -10.494 1.00 90.62 90 GLY A O 1
ATOM 682 N N . ILE A 1 91 ? 6.857 -2.251 -11.655 1.00 92.69 91 ILE A N 1
ATOM 683 C CA . ILE A 1 91 ? 6.860 -0.900 -11.088 1.00 92.69 91 ILE A CA 1
ATOM 684 C C . ILE A 1 91 ? 5.694 -0.100 -11.675 1.00 92.69 91 ILE A C 1
ATOM 686 O O . ILE A 1 91 ? 5.612 0.095 -12.885 1.00 92.69 91 ILE A O 1
ATOM 690 N N . ARG A 1 92 ? 4.813 0.389 -10.803 1.00 93.06 92 ARG A N 1
ATOM 691 C CA . ARG A 1 92 ? 3.659 1.234 -11.148 1.00 93.06 92 ARG A CA 1
ATOM 692 C C . ARG A 1 92 ? 3.957 2.717 -11.006 1.00 93.06 92 ARG A C 1
ATOM 694 O O . ARG A 1 92 ? 3.363 3.522 -11.707 1.00 93.06 92 ARG A O 1
ATOM 701 N N . GLY A 1 93 ? 4.890 3.068 -10.126 1.00 92.25 93 GLY A N 1
ATOM 702 C CA . GLY A 1 93 ? 5.241 4.454 -9.864 1.00 92.25 93 GLY A CA 1
ATOM 703 C C . GLY A 1 93 ? 6.650 4.596 -9.317 1.00 92.25 93 GLY A C 1
ATOM 704 O O . GLY A 1 93 ? 7.203 3.681 -8.699 1.00 92.25 93 GLY A O 1
ATOM 705 N N . ARG A 1 94 ? 7.229 5.768 -9.555 1.00 95.69 94 ARG A N 1
ATOM 706 C CA . ARG A 1 94 ? 8.504 6.181 -8.985 1.00 95.69 94 ARG A CA 1
ATOM 707 C C . ARG A 1 94 ? 8.367 7.620 -8.523 1.00 95.69 94 ARG A C 1
ATOM 709 O O . ARG A 1 94 ? 8.180 8.504 -9.348 1.00 95.69 94 ARG A O 1
ATOM 716 N N . LEU A 1 95 ? 8.472 7.817 -7.220 1.00 96.06 95 LEU A N 1
ATOM 717 C CA . LEU A 1 95 ? 8.247 9.090 -6.555 1.00 96.06 95 LEU A CA 1
ATOM 718 C C . LEU A 1 95 ? 9.550 9.604 -5.962 1.00 96.06 95 LEU A C 1
ATOM 720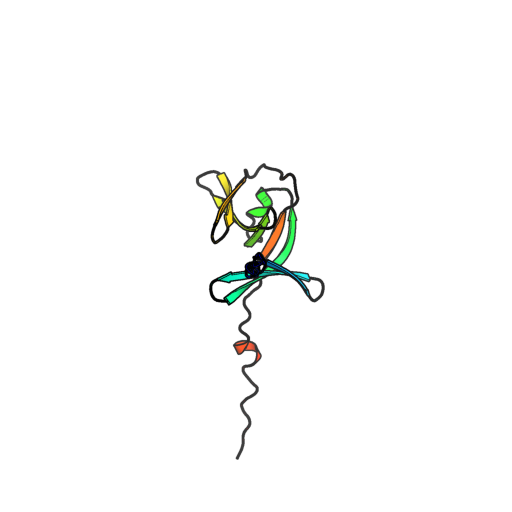 O O . LEU A 1 95 ? 10.421 8.824 -5.554 1.00 96.06 95 LEU A O 1
ATOM 724 N N . THR A 1 96 ? 9.670 10.921 -5.851 1.00 96.31 96 THR A N 1
ATOM 725 C CA . THR A 1 96 ? 10.743 11.509 -5.043 1.00 96.31 96 THR A CA 1
ATOM 726 C C . THR A 1 96 ? 10.294 11.644 -3.582 1.00 96.31 96 THR A C 1
ATOM 728 O O . THR A 1 96 ? 9.130 11.936 -3.318 1.00 96.31 96 THR A O 1
ATOM 731 N N . PRO A 1 97 ? 11.180 11.498 -2.580 1.00 93.94 97 PRO A N 1
ATOM 732 C CA . PRO A 1 97 ? 10.794 11.651 -1.172 1.00 93.94 97 PRO A CA 1
ATOM 733 C C . PRO A 1 97 ? 10.326 13.056 -0.774 1.00 93.94 97 PRO A C 1
ATOM 735 O O . PRO A 1 97 ? 9.904 13.248 0.362 1.00 93.94 97 PRO A O 1
ATOM 738 N N . ALA A 1 98 ? 10.505 14.059 -1.634 1.00 94.75 98 ALA A N 1
ATOM 739 C CA . ALA A 1 98 ? 10.012 15.418 -1.414 1.00 94.75 98 ALA A CA 1
ATOM 740 C C . ALA A 1 98 ? 8.658 15.667 -2.102 1.00 94.75 98 ALA A C 1
ATOM 742 O O . ALA A 1 98 ? 8.073 16.735 -1.932 1.00 94.75 98 ALA A O 1
ATOM 743 N N . GLU A 1 99 ? 8.173 14.700 -2.880 1.00 95.69 99 GLU A N 1
ATOM 744 C CA . GLU A 1 99 ? 6.962 14.819 -3.676 1.00 95.69 99 GLU A CA 1
ATOM 745 C C . GLU A 1 99 ? 5.702 14.793 -2.816 1.00 95.69 99 GLU A C 1
ATOM 747 O O . GLU A 1 99 ? 5.572 14.018 -1.859 1.00 95.69 99 GLU A O 1
ATOM 752 N N . TRP A 1 100 ? 4.753 15.637 -3.210 1.00 96.12 100 TRP A N 1
ATOM 753 C CA . TRP A 1 100 ? 3.392 15.625 -2.709 1.00 96.12 100 TRP A CA 1
ATOM 754 C C . TRP A 1 100 ? 2.469 15.152 -3.816 1.00 96.12 100 TRP A C 1
ATOM 756 O O . TRP A 1 100 ? 2.404 15.760 -4.880 1.00 96.12 100 TRP A O 1
ATOM 766 N N . LEU A 1 101 ? 1.751 14.075 -3.536 1.00 95.06 101 LEU A N 1
ATOM 767 C CA . LEU A 1 101 ? 0.821 13.461 -4.462 1.00 95.06 101 LEU A CA 1
ATOM 768 C C . LEU A 1 101 ? -0.411 14.347 -4.639 1.00 95.06 101 LEU A C 1
ATOM 770 O O . LEU A 1 101 ? -0.827 15.057 -3.715 1.00 95.06 101 LEU A O 1
ATOM 774 N N . GLU A 1 102 ? -1.006 14.309 -5.825 1.00 93.81 102 GLU A N 1
ATOM 775 C CA . GLU A 1 102 ? -2.243 15.036 -6.117 1.00 93.81 102 GLU A CA 1
ATOM 776 C C . GLU A 1 102 ? -3.396 14.509 -5.257 1.00 93.81 102 GLU A C 1
ATOM 778 O O . GLU A 1 102 ? -4.099 15.295 -4.616 1.00 93.81 102 GLU A O 1
ATOM 783 N N . GLU A 1 103 ? -3.487 13.186 -5.128 1.00 92.88 103 GLU A N 1
ATOM 784 C CA . GLU A 1 103 ? -4.475 12.491 -4.310 1.00 92.88 103 GLU A CA 1
ATOM 785 C C . GLU A 1 103 ? -3.852 11.814 -3.083 1.00 92.88 103 GLU A C 1
ATOM 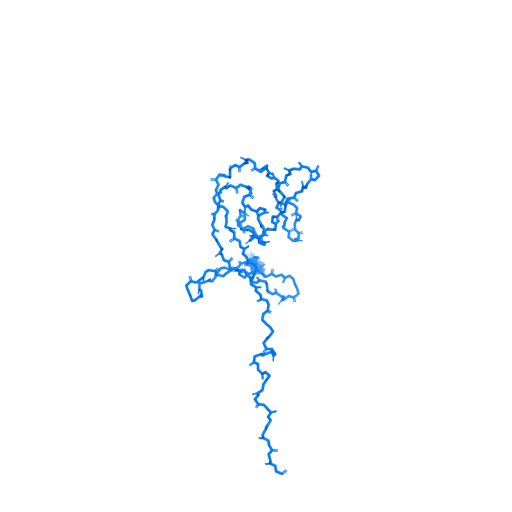787 O O . GLU A 1 103 ? -2.653 11.527 -3.019 1.00 92.88 103 GLU A O 1
ATOM 792 N N . SER A 1 104 ? -4.681 11.583 -2.063 1.00 95.12 104 SER A N 1
ATOM 793 C CA . SER A 1 104 ? -4.261 10.859 -0.864 1.00 95.12 104 SER A CA 1
ATOM 794 C C . SER A 1 104 ? -4.188 9.366 -1.144 1.00 95.12 104 SER A C 1
ATOM 796 O O . SER A 1 104 ? -5.161 8.754 -1.571 1.00 95.12 104 SER A O 1
ATOM 798 N N . VAL A 1 105 ? -3.060 8.769 -0.788 1.00 96.62 105 VAL A N 1
ATOM 799 C CA . VAL A 1 105 ? -2.814 7.334 -0.894 1.00 96.62 105 VAL A CA 1
ATOM 800 C C . VAL A 1 105 ? -3.104 6.667 0.441 1.00 96.62 105 VAL A C 1
ATOM 802 O O . VAL A 1 105 ? -2.647 7.133 1.491 1.00 96.62 105 VAL A O 1
ATOM 805 N N . VAL A 1 106 ? -3.861 5.569 0.412 1.00 97.44 106 VAL A N 1
ATOM 806 C CA . VAL A 1 106 ? -4.189 4.791 1.613 1.00 97.44 106 VAL A CA 1
ATOM 807 C C . VAL A 1 106 ? -2.993 3.929 1.994 1.00 97.44 106 VAL A C 1
ATOM 809 O O . VAL A 1 106 ? -2.469 3.194 1.163 1.00 97.44 106 VAL A O 1
ATOM 812 N N . LYS A 1 107 ? -2.583 4.003 3.258 1.00 97.81 107 LYS A N 1
ATOM 813 C CA . LYS A 1 107 ? -1.515 3.195 3.842 1.00 97.81 107 LYS A CA 1
ATOM 814 C C . LYS A 1 107 ? -2.099 1.938 4.465 1.00 97.81 107 LYS A C 1
ATOM 816 O O . LYS A 1 107 ? -3.052 2.013 5.247 1.00 97.81 107 LYS A O 1
ATOM 821 N N . LEU A 1 108 ? -1.488 0.808 4.154 1.00 97.50 108 LEU A N 1
ATOM 822 C CA . LEU A 1 108 ? -1.916 -0.506 4.589 1.00 97.50 108 LEU A CA 1
ATOM 823 C C . LEU A 1 108 ? -0.801 -1.173 5.391 1.00 97.50 108 LEU A C 1
ATOM 825 O O . LEU A 1 108 ? 0.358 -1.166 4.979 1.00 97.50 108 LEU A O 1
ATOM 829 N N . GLN A 1 109 ? -1.170 -1.770 6.517 1.00 97.00 109 GLN A N 1
ATOM 830 C CA . GLN A 1 109 ? -0.290 -2.620 7.310 1.00 97.00 109 GLN A CA 1
ATOM 831 C C . GLN A 1 109 ? -0.791 -4.056 7.233 1.00 97.00 109 GLN A C 1
ATOM 833 O O . GLN A 1 109 ? -1.987 -4.307 7.375 1.00 97.00 109 GLN A O 1
ATOM 838 N N . ARG A 1 110 ? 0.097 -5.008 6.980 1.00 95.12 110 ARG A N 1
ATOM 839 C CA . ARG A 1 110 ? -0.250 -6.414 6.818 1.00 95.12 110 ARG A CA 1
ATOM 840 C C . ARG A 1 110 ? -0.751 -6.976 8.143 1.00 95.12 110 ARG A C 1
ATOM 842 O O . ARG A 1 110 ? -0.140 -6.783 9.190 1.00 95.12 110 ARG A O 1
ATOM 849 N N . CYS A 1 111 ? -1.872 -7.684 8.097 1.00 92.25 111 CYS A N 1
ATOM 850 C CA . CYS A 1 111 ? -2.365 -8.409 9.257 1.00 92.25 111 CYS A CA 1
ATOM 851 C C . CYS A 1 111 ? -1.470 -9.625 9.521 1.00 92.25 111 CYS A C 1
ATOM 853 O O . CYS A 1 111 ? -1.034 -10.302 8.583 1.00 92.25 111 CYS A O 1
ATOM 855 N N . GLU A 1 112 ? -1.235 -9.934 10.795 1.00 84.81 112 GLU A N 1
ATOM 856 C CA . GLU A 1 112 ? -0.556 -11.171 11.163 1.00 84.81 112 GLU A CA 1
ATOM 857 C C . GLU A 1 112 ? -1.362 -12.384 10.695 1.00 84.81 112 GLU A C 1
ATOM 859 O O . GLU A 1 112 ? -2.596 -12.421 10.756 1.00 84.81 112 GLU A O 1
ATOM 864 N N . ARG A 1 113 ? -0.650 -13.398 10.203 1.00 72.00 113 ARG A N 1
ATOM 865 C CA . ARG A 1 113 ? -1.272 -14.651 9.795 1.00 72.00 113 ARG A CA 1
ATOM 866 C C . ARG A 1 113 ? -1.589 -15.453 11.049 1.00 72.00 113 ARG A C 1
ATOM 868 O O . ARG A 1 113 ? -0.686 -15.979 11.688 1.00 72.00 113 ARG A O 1
ATOM 875 N N . VAL A 1 114 ? -2.870 -15.579 11.364 1.00 64.19 114 VAL A N 1
ATOM 876 C CA . VAL A 1 114 ? -3.322 -16.467 12.436 1.00 64.19 114 VAL A CA 1
ATOM 877 C C . VAL A 1 114 ? -3.510 -17.867 11.859 1.00 64.19 114 VAL A C 1
ATOM 879 O O . VAL A 1 114 ? -4.324 -18.078 10.956 1.00 64.19 114 VAL A O 1
ATOM 882 N N . SER A 1 115 ? -2.750 -18.834 12.365 1.00 59.47 115 SER A N 1
ATOM 883 C CA . SER A 1 115 ? -2.990 -20.248 12.087 1.00 59.47 115 SER A CA 1
ATOM 884 C C . SER A 1 115 ? -4.188 -20.716 12.910 1.00 59.47 115 SER A C 1
ATOM 886 O O . SER A 1 115 ? -4.124 -20.796 14.132 1.00 59.47 115 SER A O 1
ATOM 888 N N . LEU A 1 116 ? -5.298 -21.050 12.247 1.00 57.38 116 LEU A N 1
ATOM 889 C CA . LEU A 1 116 ? -6.506 -21.532 12.933 1.00 57.38 116 LEU A CA 1
ATOM 890 C C . LEU A 1 116 ? -6.268 -22.848 13.698 1.00 57.38 116 LEU A C 1
ATOM 892 O O . LEU A 1 116 ? -6.954 -23.111 14.683 1.00 57.38 116 LEU A O 1
ATOM 896 N N . SER A 1 117 ? -5.270 -23.648 13.304 1.00 62.38 117 SER A N 1
ATOM 897 C CA . SER A 1 117 ? -4.826 -24.839 14.047 1.00 62.38 117 SER A CA 1
ATOM 898 C C . SER A 1 117 ? -4.463 -24.533 15.500 1.00 62.38 117 SER A C 1
ATOM 900 O O . SER A 1 117 ? -4.727 -25.345 16.383 1.00 62.38 117 SER A O 1
ATOM 902 N N . ASP A 1 118 ? -3.932 -23.340 15.756 1.00 57.84 118 ASP A N 1
ATOM 903 C CA . ASP A 1 118 ? -3.410 -22.942 17.062 1.00 57.84 118 ASP A CA 1
ATOM 904 C C . ASP A 1 118 ? -4.537 -22.473 17.997 1.00 57.84 118 ASP A C 1
ATOM 906 O O . ASP A 1 118 ? -4.331 -22.305 19.195 1.00 57.84 118 ASP A O 1
ATOM 910 N N . HIS A 1 119 ? -5.746 -22.262 17.465 1.00 54.41 119 HIS A N 1
ATOM 911 C CA . HIS A 1 119 ? -6.932 -21.855 18.228 1.00 54.41 119 HIS A CA 1
ATOM 912 C C . HIS A 1 119 ? -7.940 -22.990 18.431 1.00 54.41 119 HIS A C 1
ATOM 914 O O . HIS A 1 119 ? -8.740 -22.932 19.362 1.00 54.41 119 HIS A O 1
ATOM 920 N N . PHE A 1 120 ? -7.878 -24.047 17.614 1.00 57.84 120 PHE A N 1
ATOM 921 C CA . PHE A 1 120 ? -8.686 -25.262 17.794 1.00 57.84 120 PHE A CA 1
ATOM 922 C C . PHE A 1 120 ? -7.912 -26.426 18.444 1.00 57.84 120 PHE A C 1
ATOM 924 O O . PHE A 1 120 ? -8.487 -27.481 18.719 1.00 57.84 120 PHE A O 1
ATOM 931 N N . GLY A 1 121 ? -6.622 -26.245 18.742 1.00 51.25 121 GLY A N 1
ATOM 932 C CA . GLY A 1 121 ? -5.779 -27.215 19.442 1.00 51.25 121 GLY A CA 1
ATOM 933 C C . GLY A 1 121 ? -6.054 -27.303 20.947 1.00 51.25 121 GLY A C 1
ATOM 934 O O . GLY A 1 121 ? -5.223 -26.867 21.730 1.00 51.25 121 GLY A O 1
ATOM 935 N N . SER A 1 122 ? -7.217 -27.837 21.342 1.00 51.09 122 SER A N 1
ATOM 936 C C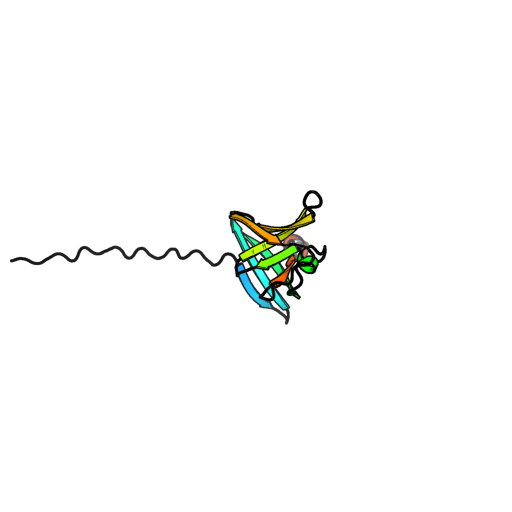A . SER A 1 122 ? -7.486 -28.584 22.596 1.00 51.09 122 SER A CA 1
ATOM 937 C C . SER A 1 122 ? -9.004 -28.706 22.824 1.00 51.09 122 SER A C 1
ATOM 939 O O . SER A 1 122 ? -9.578 -28.104 23.728 1.00 51.09 122 SER A O 1
ATOM 941 N N . MET A 1 123 ? -9.697 -29.469 21.977 1.00 52.00 123 MET A N 1
ATOM 942 C CA . MET A 1 123 ? -11.051 -29.971 22.286 1.00 52.00 123 MET A CA 1
ATOM 943 C C . MET A 1 123 ? -11.167 -31.496 22.114 1.00 52.00 123 MET A C 1
ATOM 945 O O . MET A 1 123 ? -12.266 -32.037 22.070 1.00 52.00 123 MET A O 1
ATOM 949 N N . GLY A 1 124 ? -10.041 -32.213 22.035 1.00 53.88 124 GLY A N 1
ATOM 950 C CA . GLY A 1 124 ? -10.011 -33.664 21.832 1.00 53.88 124 GLY A CA 1
ATOM 951 C C . GLY A 1 124 ? -9.065 -34.352 22.807 1.00 53.88 124 GLY A C 1
ATOM 952 O O . GLY A 1 124 ? -7.947 -34.689 22.440 1.00 53.88 124 GLY A O 1
ATOM 953 N N . GLY A 1 125 ? -9.500 -34.538 24.051 1.00 52.25 125 GLY A N 1
ATOM 954 C CA . GLY A 1 125 ? -8.709 -35.206 25.087 1.00 52.25 125 GLY A CA 1
ATOM 955 C C . GLY A 1 125 ? -9.561 -35.639 26.273 1.00 52.25 125 GLY A C 1
ATOM 956 O O . GLY A 1 125 ? -9.272 -35.274 27.404 1.00 52.25 125 GLY A O 1
ATOM 957 N N . GLY A 1 126 ? -10.648 -36.356 26.003 1.00 50.34 126 GLY A N 1
ATOM 958 C CA . GLY A 1 126 ? -11.533 -36.899 27.028 1.00 50.34 126 GLY A CA 1
ATOM 959 C C . GLY A 1 126 ? -12.434 -37.966 26.432 1.00 50.34 126 GLY A C 1
ATOM 960 O O . GLY A 1 126 ? -13.606 -37.713 26.180 1.00 50.34 126 GLY A O 1
ATOM 961 N N . HIS A 1 127 ? -11.869 -39.138 26.152 1.00 41.44 127 HIS A N 1
ATOM 962 C CA . HIS A 1 127 ? -12.658 -40.351 25.970 1.00 41.44 127 HIS A CA 1
ATOM 963 C C . HIS A 1 127 ? -12.060 -41.419 26.889 1.00 41.44 127 HIS A C 1
ATOM 965 O O . HIS A 1 127 ? -11.125 -42.121 26.516 1.00 41.44 127 HIS A O 1
ATOM 971 N N . ASP A 1 128 ? -12.574 -41.453 28.119 1.00 46.22 128 ASP A N 1
ATOM 972 C CA . ASP A 1 128 ? -12.550 -42.636 28.975 1.00 46.22 128 ASP A CA 1
ATOM 973 C C . ASP A 1 128 ? -13.581 -43.633 28.424 1.00 46.22 128 ASP A C 1
ATOM 975 O O . ASP A 1 128 ? -14.777 -43.328 28.408 1.00 46.22 128 ASP A O 1
ATOM 979 N N . VAL A 1 129 ? -13.116 -44.802 27.978 1.00 50.75 129 VAL A N 1
ATOM 980 C CA . VAL A 1 129 ? -13.810 -46.100 28.101 1.00 50.75 129 VAL A CA 1
ATOM 981 C C . VAL A 1 129 ? -12.796 -47.230 28.101 1.00 50.75 129 VAL A C 1
ATOM 983 O O . VAL A 1 129 ? -11.898 -47.215 27.229 1.00 50.75 129 VAL A O 1
#